Protein AF-A0A9D4W927-F1 (afdb_monomer)

Solvent-accessible surface area (backbone atoms only — not comparable to full-atom values): 7394 Å² total; per-residue (Å²): 117,67,68,66,51,52,52,52,53,51,54,49,51,51,52,50,52,52,51,53,52,53,52,50,53,51,53,50,52,52,52,51,51,54,50,50,53,52,50,54,50,49,51,52,53,51,55,48,50,52,50,52,54,51,48,54,50,50,53,52,51,52,52,50,54,48,35,61,75,69,63,66,79,50,68,65,61,54,50,53,49,52,5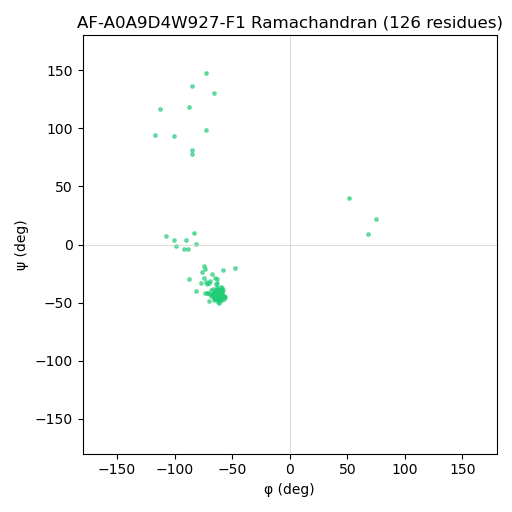2,52,50,32,52,72,73,70,43,87,80,58,80,64,57,64,51,49,40,64,74,68,71,60,86,51,81,70,68,80,44,56,61,54,63,54,54,58,55,56,68,70,65,71,80,127

Organism: Pisum sativum (NCBI:txid3888)

Mean predicted aligned error: 13.51 Å

Foldseek 3Di:
DVVVVVVVVVVVVVVVVVVVVVVVVVVVVVVVVVVVVVVVVVVVVVVVVVVVLVVLVVVLVVLVVVCVVVVVPDPVSVLVSVVSVCVSLVHDDDPVVSVVCVVVVPPDPPPVCPVSVVVVVVVVVPPD

Radius of gyration: 31.0 Å; Cα contacts (8 Å, |Δi|>4): 24; chains: 1; bounding box: 66×27×87 Å

pLDDT: mean 78.28, std 20.61, range [37.47, 98.12]

Sequence (128 aa):
MKCRYIVKEVEQVIRDIGRSLAALSLANTEVLSRISDQVNRLQSEMQRAEFEASQSQLDIVDKLNHGIKEQKLDQAFANDMLEEIARAVGVPVEPSEIKLLTLLGYCSVGELLCPVKHQVRMNLIGDS

InterPro domains:
  IPR052608 U-box domain-containing protein [PTHR45958] (2-99)

Structure (mmCIF, N/CA/C/O backbone):
data_AF-A0A9D4W927-F1
#
_entry.id   AF-A0A9D4W927-F1
#
loop_
_atom_site.group_PDB
_atom_site.id
_atom_site.type_symbol
_atom_site.label_atom_id
_atom_site.label_alt_id
_atom_site.label_comp_id
_atom_site.label_asym_id
_atom_site.label_entity_id
_atom_site.label_seq_id
_atom_site.pdbx_PDB_ins_code
_atom_site.Cartn_x
_atom_site.Cartn_y
_atom_site.Cartn_z
_atom_site.occupancy
_atom_site.B_iso_or_equiv
_a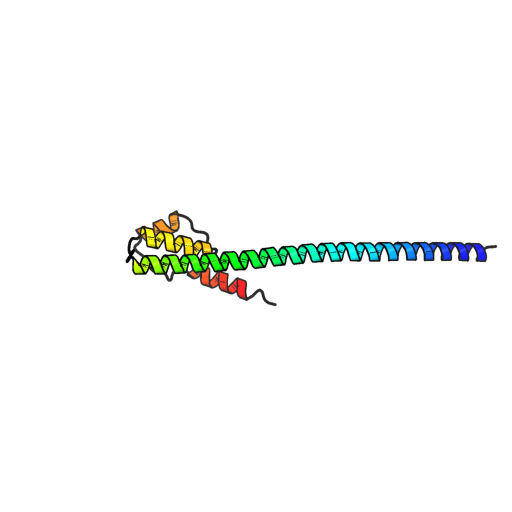tom_site.auth_seq_id
_atom_site.auth_comp_id
_atom_site.auth_asym_id
_atom_site.auth_atom_id
_atom_site.pdbx_PDB_model_num
ATOM 1 N N . MET A 1 1 ? 38.724 -4.337 -52.859 1.00 70.75 1 MET A N 1
ATOM 2 C CA . MET A 1 1 ? 37.453 -3.707 -52.413 1.00 70.75 1 MET A CA 1
ATOM 3 C C . MET A 1 1 ? 36.829 -4.330 -51.156 1.00 70.75 1 MET A C 1
ATOM 5 O O . MET A 1 1 ? 36.139 -3.601 -50.459 1.00 70.75 1 MET A O 1
ATOM 9 N N . LYS A 1 2 ? 37.082 -5.606 -50.816 1.00 85.25 2 LYS A N 1
ATOM 10 C CA . LYS A 1 2 ? 36.421 -6.317 -49.697 1.00 85.25 2 LYS A CA 1
ATOM 11 C C . LYS A 1 2 ? 36.621 -5.699 -48.301 1.00 85.25 2 LYS A C 1
ATOM 13 O O . LYS A 1 2 ? 35.667 -5.625 -47.543 1.00 85.25 2 LYS A O 1
ATOM 18 N N . CYS A 1 3 ? 37.814 -5.188 -47.988 1.00 87.50 3 CYS A N 1
ATOM 19 C 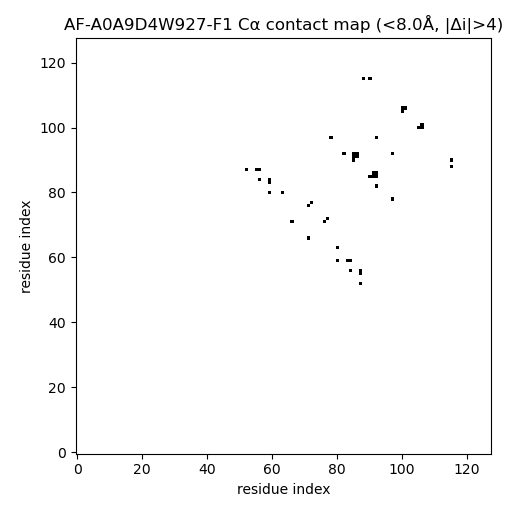CA . CYS A 1 3 ? 38.091 -4.600 -46.669 1.00 87.50 3 CYS A CA 1
ATOM 20 C C . CYS A 1 3 ? 37.209 -3.367 -46.371 1.00 87.50 3 CYS A C 1
ATOM 22 O O . CYS A 1 3 ? 36.642 -3.260 -45.293 1.00 87.50 3 CYS A O 1
ATOM 24 N N . ARG A 1 4 ? 36.983 -2.491 -47.367 1.00 91.94 4 ARG A N 1
ATOM 25 C CA . ARG A 1 4 ? 36.080 -1.329 -47.225 1.00 91.94 4 ARG A CA 1
ATOM 26 C C . ARG A 1 4 ? 34.627 -1.726 -46.960 1.00 91.94 4 ARG A C 1
ATOM 28 O O . ARG A 1 4 ? 33.926 -0.995 -46.277 1.00 91.94 4 ARG A O 1
ATOM 35 N N . TYR A 1 5 ? 34.179 -2.846 -47.522 1.00 95.75 5 TYR A N 1
ATOM 36 C CA . TYR A 1 5 ? 32.837 -3.364 -47.271 1.00 95.75 5 TYR A CA 1
ATO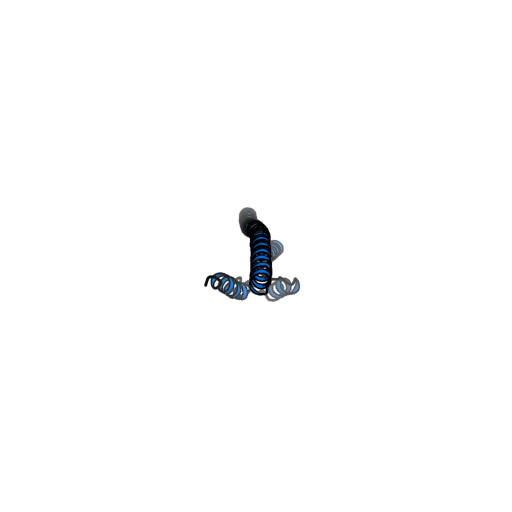M 37 C C . TYR A 1 5 ? 32.714 -3.889 -45.836 1.00 95.75 5 TYR A C 1
ATOM 39 O O . TYR A 1 5 ? 31.824 -3.460 -45.117 1.00 95.75 5 TYR A O 1
ATOM 47 N N . ILE A 1 6 ? 33.672 -4.708 -45.388 1.00 94.94 6 ILE A N 1
ATOM 48 C CA . ILE A 1 6 ? 33.704 -5.235 -44.013 1.00 94.94 6 ILE A CA 1
ATOM 49 C C . ILE A 1 6 ? 33.710 -4.097 -42.986 1.00 94.94 6 ILE A C 1
ATOM 51 O O . ILE A 1 6 ? 32.944 -4.138 -42.033 1.00 94.94 6 ILE A O 1
ATOM 55 N N . VAL A 1 7 ? 34.528 -3.059 -43.197 1.00 96.56 7 VAL A N 1
ATOM 56 C CA . VAL A 1 7 ? 34.567 -1.894 -42.297 1.00 96.56 7 VAL A CA 1
ATOM 57 C C . VAL A 1 7 ? 33.200 -1.211 -42.213 1.00 96.56 7 VAL A C 1
ATOM 59 O O . VAL A 1 7 ? 32.746 -0.916 -41.113 1.00 96.56 7 VAL A O 1
ATOM 62 N N . LYS A 1 8 ? 32.503 -1.021 -43.341 1.00 96.25 8 LYS A N 1
ATOM 63 C CA . LYS A 1 8 ? 31.159 -0.422 -43.342 1.00 96.25 8 LYS A CA 1
ATOM 64 C C . LYS A 1 8 ? 30.131 -1.266 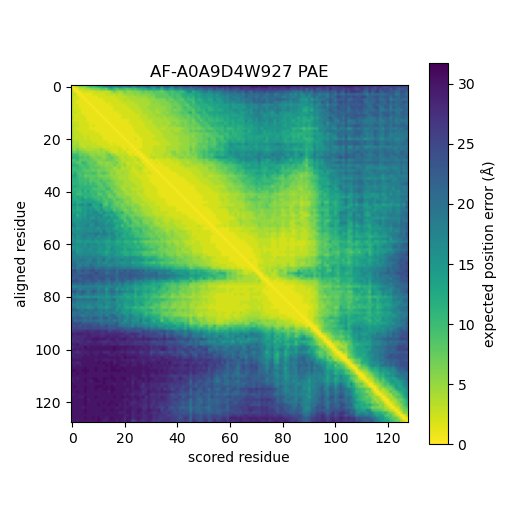-42.589 1.00 96.25 8 LYS A C 1
ATOM 66 O O . LYS A 1 8 ? 29.341 -0.699 -41.840 1.00 96.25 8 LYS A O 1
ATOM 71 N N . GLU A 1 9 ? 30.156 -2.585 -42.764 1.00 97.38 9 GLU A N 1
ATOM 72 C CA . GLU A 1 9 ? 29.265 -3.496 -42.033 1.00 97.38 9 GLU A CA 1
ATOM 73 C C . GLU A 1 9 ? 29.539 -3.438 -40.526 1.00 97.38 9 GLU A C 1
ATOM 75 O O . GLU A 1 9 ? 28.615 -3.279 -39.735 1.00 97.38 9 GLU A O 1
ATOM 80 N N . VAL A 1 10 ? 30.812 -3.477 -40.117 1.00 97.25 10 VAL A N 1
ATOM 81 C CA . VAL A 1 10 ? 31.200 -3.383 -38.700 1.00 97.25 10 VAL A CA 1
ATOM 82 C C . VAL A 1 10 ? 30.768 -2.049 -38.095 1.00 97.25 10 VAL A C 1
ATOM 84 O O . VAL A 1 10 ? 30.183 -2.030 -37.016 1.00 97.25 10 VAL A O 1
ATOM 87 N N . GLU A 1 11 ? 30.998 -0.931 -38.786 1.00 97.69 11 GLU A N 1
ATOM 88 C CA . GLU A 1 11 ? 30.530 0.377 -38.325 1.00 97.69 11 GLU A CA 1
ATOM 89 C C . GLU A 1 11 ? 29.007 0.425 -38.180 1.00 97.69 11 GLU A C 1
ATOM 91 O O . GLU A 1 11 ? 28.495 1.026 -37.235 1.00 97.69 11 GLU A O 1
ATOM 96 N N . GLN A 1 12 ? 28.274 -0.191 -39.111 1.00 98.00 12 GLN A N 1
ATOM 97 C CA . GLN A 1 12 ? 26.821 -0.244 -39.040 1.00 98.00 12 GLN A CA 1
ATOM 98 C C . GLN A 1 12 ? 26.355 -1.070 -37.840 1.00 98.00 12 GLN A C 1
ATOM 100 O O . GLN A 1 12 ? 25.537 -0.589 -37.061 1.00 98.00 12 GLN A O 1
ATOM 105 N N . VAL A 1 13 ? 26.939 -2.249 -37.625 1.00 97.81 13 VAL A N 1
ATOM 106 C CA . VAL A 1 13 ? 26.630 -3.101 -36.470 1.00 97.81 13 VAL A CA 1
ATOM 107 C C . VAL A 1 13 ? 26.950 -2.386 -35.155 1.00 97.81 13 VAL A C 1
ATOM 109 O O . VAL A 1 13 ? 26.139 -2.416 -34.234 1.00 97.81 13 VAL A O 1
ATOM 112 N N . ILE A 1 14 ? 28.079 -1.676 -35.059 1.00 97.88 14 ILE A N 1
ATOM 113 C CA . ILE A 1 14 ? 28.420 -0.877 -33.869 1.00 97.88 14 ILE A CA 1
ATOM 114 C C . ILE A 1 14 ? 27.380 0.228 -33.636 1.00 97.88 14 ILE A C 1
ATOM 116 O O . ILE A 1 14 ? 26.943 0.431 -32.501 1.00 97.88 14 ILE A O 1
ATOM 120 N N . ARG A 1 15 ? 26.939 0.923 -34.694 1.00 98.06 15 ARG A N 1
ATOM 121 C CA . ARG A 1 15 ? 25.865 1.925 -34.595 1.00 98.06 15 ARG A CA 1
ATOM 122 C C . ARG A 1 15 ? 24.557 1.301 -34.114 1.00 98.06 15 ARG A C 1
ATOM 124 O O . ARG A 1 15 ? 23.834 1.933 -33.347 1.00 98.06 15 ARG A O 1
ATOM 131 N N . ASP A 1 16 ? 24.235 0.097 -34.568 1.00 98.12 16 ASP A N 1
ATOM 132 C CA . ASP A 1 16 ? 23.014 -0.615 -34.191 1.00 98.12 16 ASP A CA 1
ATOM 133 C C . ASP A 1 16 ? 23.068 -1.065 -32.724 1.00 98.12 16 ASP A C 1
ATOM 135 O O . ASP A 1 16 ? 22.113 -0.836 -31.983 1.00 98.12 16 ASP A O 1
ATOM 139 N N . ILE A 1 17 ? 24.214 -1.584 -32.267 1.00 97.75 17 ILE A N 1
ATOM 140 C CA . ILE A 1 17 ? 24.475 -1.888 -30.851 1.00 97.75 17 ILE A CA 1
ATOM 141 C C . ILE A 1 17 ? 24.304 -0.630 -29.995 1.00 97.75 17 ILE A C 1
ATOM 143 O O . ILE A 1 17 ? 23.604 -0.666 -28.985 1.00 97.75 17 ILE A O 1
ATOM 147 N N . GLY A 1 18 ? 24.887 0.498 -30.415 1.00 97.69 18 GLY A N 1
ATOM 148 C CA . GLY A 1 18 ? 24.768 1.767 -29.698 1.00 97.69 18 GLY A CA 1
ATOM 149 C C . GLY A 1 18 ? 23.316 2.228 -29.539 1.00 97.69 18 GLY A C 1
ATOM 150 O O . GLY A 1 18 ? 22.918 2.639 -28.449 1.00 97.69 18 GLY A O 1
ATOM 151 N N . ARG A 1 19 ? 22.493 2.100 -30.590 1.00 97.38 19 ARG A N 1
ATOM 152 C CA . ARG A 1 19 ? 21.059 2.436 -30.523 1.00 97.38 19 ARG A CA 1
ATOM 153 C C . ARG A 1 19 ? 20.292 1.495 -29.597 1.00 97.38 19 ARG A C 1
ATOM 155 O O . ARG A 1 19 ? 19.495 1.971 -28.792 1.00 97.38 19 ARG A O 1
ATOM 162 N N . SER A 1 20 ? 20.564 0.194 -29.663 1.00 97.50 20 SER A N 1
ATOM 163 C CA . SER A 1 20 ? 19.950 -0.796 -28.771 1.00 97.50 20 SER A CA 1
ATOM 164 C C . SER A 1 20 ? 20.296 -0.542 -27.301 1.00 97.50 20 SER A C 1
ATOM 166 O O . SER A 1 20 ? 19.413 -0.594 -26.451 1.00 97.50 20 SER A O 1
ATOM 168 N N . LEU A 1 21 ? 21.551 -0.201 -26.989 1.00 96.19 21 LEU A N 1
ATOM 169 C CA . LEU A 1 21 ? 21.985 0.131 -25.625 1.00 96.19 21 LEU A CA 1
ATOM 170 C C . LEU A 1 21 ? 21.349 1.425 -25.098 1.00 96.19 21 LEU A C 1
ATOM 172 O O . LEU A 1 21 ? 20.974 1.492 -23.925 1.00 96.19 21 LEU A O 1
ATOM 176 N N . ALA A 1 22 ? 21.192 2.438 -25.956 1.00 95.50 22 ALA A N 1
ATOM 177 C CA . ALA A 1 22 ? 20.492 3.669 -25.597 1.00 95.50 22 ALA A CA 1
ATOM 178 C C . ALA A 1 22 ? 19.007 3.398 -25.300 1.00 95.50 22 ALA A C 1
ATOM 180 O O . ALA A 1 22 ? 18.493 3.844 -24.275 1.00 95.50 22 ALA A O 1
ATOM 181 N N . ALA A 1 23 ? 18.337 2.611 -26.148 1.00 94.38 23 ALA A N 1
ATOM 182 C CA . ALA A 1 23 ? 16.947 2.213 -25.939 1.00 94.38 23 ALA A CA 1
ATOM 183 C C . ALA A 1 23 ? 16.767 1.387 -24.653 1.00 94.38 23 ALA A C 1
ATOM 185 O O . ALA A 1 23 ? 15.846 1.645 -23.883 1.00 94.38 23 ALA A O 1
ATOM 186 N N . LEU A 1 24 ? 17.676 0.442 -24.385 1.00 94.25 24 LEU A N 1
ATOM 187 C CA . LEU A 1 24 ? 17.659 -0.368 -23.166 1.00 94.25 24 LEU A CA 1
ATOM 188 C C . LEU A 1 24 ? 17.805 0.494 -21.906 1.00 94.25 24 LEU A C 1
ATOM 190 O O . LEU A 1 24 ? 17.068 0.303 -20.942 1.00 94.25 24 LEU A O 1
ATOM 194 N N . SER A 1 25 ? 18.731 1.455 -21.923 1.00 92.38 25 SER A N 1
ATOM 195 C CA . SER A 1 25 ? 18.945 2.377 -20.800 1.00 92.38 25 SER A CA 1
ATOM 196 C C . SER A 1 25 ? 17.686 3.190 -20.489 1.00 92.38 25 SER A C 1
ATOM 198 O O . SER A 1 25 ? 17.296 3.291 -19.329 1.00 92.38 25 SER A O 1
ATOM 200 N N . LEU A 1 26 ? 17.019 3.715 -21.523 1.00 90.19 26 LEU A N 1
ATOM 201 C CA . LEU A 1 26 ? 15.773 4.472 -21.374 1.00 90.19 26 LEU A CA 1
ATOM 202 C C . LEU A 1 26 ? 14.640 3.608 -20.811 1.00 90.19 26 LEU A C 1
ATOM 204 O O . LEU A 1 26 ? 13.976 4.016 -19.860 1.00 90.19 26 LEU A O 1
ATOM 208 N N . ALA A 1 27 ? 14.461 2.402 -21.354 1.00 90.75 27 ALA A N 1
ATOM 209 C CA . ALA A 1 27 ? 13.454 1.464 -20.868 1.00 90.75 27 ALA A CA 1
ATOM 210 C C . ALA A 1 27 ? 13.687 1.100 -19.393 1.00 90.75 27 ALA A C 1
ATOM 212 O O . ALA A 1 27 ? 12.739 1.026 -18.617 1.00 90.75 27 ALA A O 1
ATOM 213 N N . ASN A 1 28 ? 14.945 0.928 -18.976 1.00 91.19 28 ASN A N 1
ATOM 214 C CA . ASN A 1 28 ? 15.274 0.651 -17.581 1.00 91.19 28 ASN A CA 1
ATOM 215 C C . ASN A 1 28 ? 14.897 1.821 -16.656 1.00 91.19 28 ASN A C 1
ATOM 217 O O . ASN A 1 28 ? 14.321 1.597 -15.596 1.00 91.19 28 ASN A O 1
ATOM 221 N N . THR A 1 29 ? 15.164 3.069 -17.056 1.00 91.88 29 THR A N 1
ATOM 222 C CA . THR A 1 29 ? 14.747 4.251 -16.283 1.00 91.88 29 THR A CA 1
ATOM 223 C C . THR A 1 29 ? 13.226 4.345 -16.157 1.00 91.88 29 THR A C 1
ATOM 225 O O . THR A 1 29 ? 12.726 4.617 -15.067 1.00 91.88 29 THR A O 1
ATOM 228 N N . GLU A 1 30 ? 12.482 4.077 -17.232 1.00 93.44 30 GLU A N 1
ATOM 229 C CA . GLU A 1 30 ? 11.015 4.065 -17.200 1.00 93.44 30 GLU A CA 1
ATOM 230 C C . GLU A 1 30 ? 10.479 2.980 -16.255 1.00 93.44 30 GLU A C 1
ATOM 232 O O . GLU A 1 30 ? 9.623 3.250 -15.412 1.00 93.44 30 GLU A O 1
ATOM 237 N N . VAL A 1 31 ? 11.012 1.759 -16.352 1.00 94.69 31 VAL A N 1
ATOM 238 C CA . VAL A 1 31 ? 10.624 0.643 -15.480 1.00 94.69 31 VAL A CA 1
ATOM 239 C C . VAL A 1 31 ? 10.920 0.967 -14.017 1.00 94.69 31 VAL A C 1
ATOM 241 O O . VAL A 1 31 ? 10.045 0.787 -13.172 1.00 94.69 31 VAL A O 1
ATOM 244 N N . LEU A 1 32 ? 12.109 1.492 -13.710 1.00 93.88 32 LEU A N 1
ATOM 245 C CA . LEU A 1 32 ? 12.474 1.881 -12.346 1.00 93.88 32 LEU A CA 1
ATOM 246 C C . LEU A 1 32 ? 11.573 2.997 -11.804 1.00 93.88 32 LEU A C 1
ATOM 248 O O . LEU A 1 32 ? 11.162 2.922 -10.648 1.00 93.88 32 LEU A O 1
ATOM 252 N N . SER A 1 33 ? 11.211 3.984 -12.631 1.00 95.12 33 SER A N 1
ATOM 253 C CA . SER A 1 33 ? 10.251 5.028 -12.246 1.00 95.12 33 SER A CA 1
ATOM 254 C C . SER A 1 33 ? 8.899 4.421 -11.882 1.00 95.12 33 SER A C 1
ATOM 256 O O . SER A 1 33 ? 8.360 4.703 -10.817 1.00 95.12 33 SER A O 1
ATOM 258 N N . ARG A 1 34 ? 8.378 3.522 -12.725 1.00 95.06 34 ARG A N 1
ATOM 259 C CA . ARG A 1 34 ? 7.094 2.853 -12.478 1.00 95.06 34 ARG A CA 1
ATOM 260 C C . ARG A 1 34 ? 7.114 2.007 -11.207 1.00 95.06 34 ARG A C 1
ATOM 262 O O . ARG A 1 34 ? 6.136 2.018 -10.466 1.00 95.06 34 ARG A O 1
ATOM 269 N N . ILE A 1 35 ? 8.210 1.290 -10.950 1.00 95.62 35 ILE A N 1
ATOM 270 C CA . ILE A 1 35 ? 8.387 0.522 -9.710 1.00 95.62 35 ILE A CA 1
ATOM 271 C C . ILE A 1 35 ? 8.408 1.470 -8.508 1.00 95.62 35 ILE A C 1
ATOM 273 O O . ILE A 1 35 ? 7.707 1.219 -7.533 1.00 95.62 35 ILE A O 1
ATOM 277 N N . SER A 1 36 ? 9.156 2.575 -8.582 1.00 97.12 36 SER A N 1
ATOM 278 C CA . SER A 1 36 ? 9.204 3.570 -7.507 1.00 97.12 36 SER A CA 1
ATOM 279 C C . SER A 1 36 ? 7.817 4.132 -7.192 1.00 97.12 36 SER A C 1
ATOM 281 O O . SER A 1 36 ? 7.452 4.230 -6.023 1.00 97.12 36 SER A O 1
ATOM 283 N N . ASP A 1 37 ? 7.024 4.459 -8.212 1.00 97.38 37 ASP A N 1
ATOM 284 C CA . ASP A 1 37 ? 5.663 4.972 -8.030 1.00 97.38 37 ASP A CA 1
ATOM 285 C C . ASP A 1 37 ? 4.750 3.934 -7.365 1.00 97.38 37 ASP A C 1
ATOM 287 O O . ASP A 1 37 ? 3.977 4.260 -6.461 1.00 97.38 37 ASP A O 1
ATOM 291 N N . GLN A 1 38 ? 4.862 2.665 -7.771 1.00 97.50 38 GLN A N 1
ATOM 292 C CA . GLN A 1 38 ? 4.120 1.560 -7.161 1.00 97.50 38 GLN A CA 1
ATOM 293 C C . GLN A 1 38 ? 4.514 1.340 -5.697 1.00 97.50 38 GLN A C 1
ATOM 295 O O . GLN A 1 38 ? 3.631 1.172 -4.857 1.00 97.50 38 GLN A O 1
ATOM 300 N N . VAL A 1 39 ? 5.810 1.381 -5.382 1.00 97.12 39 VAL A N 1
ATOM 301 C CA . VAL A 1 39 ? 6.320 1.233 -4.011 1.00 97.12 39 VAL A CA 1
ATOM 302 C C . VAL A 1 39 ? 5.855 2.391 -3.129 1.00 97.12 39 VAL A C 1
ATOM 304 O O . VAL A 1 39 ? 5.336 2.150 -2.043 1.00 97.12 39 VAL A O 1
ATOM 307 N N . ASN A 1 40 ? 5.954 3.634 -3.605 1.00 97.06 40 ASN A N 1
ATOM 308 C CA . ASN A 1 40 ? 5.501 4.816 -2.861 1.00 97.06 40 ASN A CA 1
ATOM 309 C C . ASN A 1 40 ? 3.994 4.770 -2.575 1.00 97.06 40 ASN A C 1
ATOM 311 O O . ASN A 1 40 ? 3.534 5.108 -1.479 1.00 97.06 40 ASN A O 1
ATOM 315 N N . ARG A 1 41 ? 3.206 4.326 -3.558 1.00 97.44 41 ARG A N 1
ATOM 316 C CA . ARG A 1 41 ? 1.768 4.141 -3.381 1.00 97.44 41 ARG A CA 1
ATOM 317 C C . ARG A 1 41 ? 1.464 3.041 -2.364 1.00 97.44 41 ARG A C 1
ATOM 319 O O . ARG A 1 41 ? 0.645 3.272 -1.480 1.00 97.44 41 ARG A O 1
ATOM 326 N N . LEU A 1 42 ? 2.132 1.892 -2.459 1.00 97.06 42 LEU A N 1
ATOM 327 C CA . LEU A 1 42 ? 1.967 0.796 -1.505 1.00 97.06 42 LEU A CA 1
ATOM 328 C C . LEU A 1 42 ? 2.324 1.242 -0.082 1.00 97.06 42 LEU A C 1
ATOM 330 O O . LEU A 1 42 ? 1.551 1.002 0.838 1.00 97.06 42 LEU A O 1
ATOM 334 N N . GLN A 1 43 ? 3.437 1.959 0.095 1.00 96.38 43 GLN A N 1
ATOM 335 C CA . GLN A 1 43 ? 3.822 2.527 1.388 1.00 96.38 43 GLN A CA 1
ATOM 336 C C . GLN A 1 43 ? 2.722 3.436 1.953 1.00 96.38 43 GLN A C 1
ATOM 338 O O . GLN A 1 43 ? 2.376 3.327 3.126 1.00 96.38 43 GLN A O 1
ATOM 343 N N . SER A 1 44 ? 2.150 4.310 1.121 1.00 96.06 44 SER A N 1
ATOM 344 C CA . SER A 1 44 ? 1.072 5.214 1.541 1.00 96.06 44 SER A CA 1
ATOM 345 C C . SER A 1 44 ? -0.191 4.445 1.949 1.00 96.06 44 SER A C 1
ATOM 347 O O . SER A 1 44 ? -0.836 4.781 2.942 1.00 96.06 44 SER A O 1
ATOM 349 N N . GLU A 1 45 ? -0.545 3.398 1.198 1.00 96.44 45 GLU A N 1
ATOM 350 C CA . GLU A 1 45 ? -1.674 2.515 1.510 1.00 96.44 45 GLU A CA 1
ATOM 351 C C . GLU A 1 45 ? -1.440 1.747 2.824 1.00 96.44 45 GLU A C 1
ATOM 353 O O . GLU A 1 45 ? -2.351 1.681 3.649 1.00 96.44 45 GLU A O 1
ATOM 358 N N . MET A 1 46 ? -0.223 1.244 3.061 1.00 94.81 46 MET A N 1
ATOM 359 C CA . MET A 1 46 ? 0.158 0.560 4.303 1.00 94.81 46 MET A CA 1
ATOM 360 C C . MET A 1 46 ? 0.123 1.493 5.516 1.00 94.81 46 MET A C 1
ATOM 362 O O . MET A 1 46 ? -0.465 1.135 6.532 1.00 94.81 46 MET A O 1
ATOM 366 N N . GLN A 1 47 ? 0.685 2.700 5.405 1.00 92.81 47 GLN A N 1
ATOM 367 C CA . GLN A 1 47 ? 0.656 3.696 6.484 1.00 92.81 47 GLN A CA 1
ATOM 368 C C . GLN A 1 47 ? -0.774 4.091 6.851 1.00 92.81 47 GLN A C 1
ATOM 370 O O . GLN A 1 47 ? -1.110 4.220 8.027 1.00 92.81 47 GLN A O 1
ATOM 375 N N . ARG A 1 48 ? -1.639 4.262 5.845 1.00 93.94 48 ARG A N 1
ATOM 376 C CA . ARG A 1 48 ? -3.055 4.540 6.084 1.00 93.94 48 ARG A CA 1
ATOM 377 C C . ARG A 1 48 ? -3.742 3.368 6.784 1.00 93.94 48 ARG A C 1
ATOM 379 O O . ARG A 1 48 ? -4.454 3.599 7.753 1.00 93.94 48 ARG A O 1
ATOM 386 N N . ALA A 1 49 ? -3.515 2.139 6.325 1.00 89.50 49 ALA A N 1
ATOM 387 C CA . ALA A 1 49 ? -4.112 0.953 6.934 1.00 89.50 49 ALA A CA 1
ATOM 388 C C . ALA A 1 49 ? -3.660 0.755 8.393 1.00 89.50 49 ALA A C 1
ATOM 390 O O . ALA A 1 49 ? -4.480 0.436 9.249 1.00 89.50 49 ALA A O 1
ATOM 391 N N . GLU A 1 50 ? -2.380 0.989 8.697 1.00 87.56 50 GLU A N 1
ATOM 392 C CA . GLU A 1 50 ? -1.849 0.951 10.066 1.00 87.56 50 GLU A CA 1
ATOM 393 C C . GLU A 1 50 ? -2.505 2.016 10.955 1.00 87.56 50 GLU A C 1
ATOM 395 O O . GLU A 1 50 ? -2.920 1.719 12.080 1.00 87.56 50 GLU A O 1
ATOM 400 N N . PHE A 1 51 ? -2.647 3.242 10.442 1.00 89.56 51 PHE A N 1
ATOM 401 C CA . PHE A 1 51 ? -3.325 4.322 11.153 1.00 89.56 51 PHE A CA 1
ATOM 402 C C . PHE A 1 51 ? -4.799 3.991 11.425 1.00 89.56 51 PHE A C 1
ATOM 404 O O . PHE A 1 51 ? -5.249 4.118 12.560 1.00 89.56 51 PHE A O 1
ATOM 411 N N . GLU A 1 52 ? -5.540 3.525 10.418 1.00 89.00 52 GLU A N 1
ATOM 412 C CA . GLU A 1 52 ? -6.953 3.145 10.547 1.00 89.00 52 GLU A CA 1
ATOM 413 C C . GLU A 1 52 ? -7.147 1.987 11.536 1.00 89.00 52 GLU A C 1
ATOM 415 O O . GLU A 1 52 ? -8.031 2.050 12.392 1.00 89.00 52 GLU A O 1
ATOM 420 N N . ALA A 1 53 ? -6.293 0.960 11.480 1.00 83.94 53 ALA A N 1
ATOM 421 C CA . ALA A 1 53 ? -6.324 -0.151 12.428 1.00 83.94 53 ALA A CA 1
ATOM 422 C C . ALA A 1 53 ? -6.047 0.319 13.865 1.00 83.94 53 ALA A C 1
ATOM 424 O O . ALA A 1 53 ? -6.749 -0.074 14.798 1.00 83.94 53 ALA A O 1
ATOM 425 N N . SER A 1 54 ? -5.057 1.198 14.039 1.00 87.94 54 SER A N 1
ATOM 426 C CA . SER A 1 54 ? -4.714 1.773 15.344 1.00 87.94 54 SER A CA 1
ATOM 427 C C . SER A 1 54 ? -5.850 2.637 15.892 1.00 87.94 54 SER A C 1
ATOM 429 O O . SER A 1 54 ? -6.213 2.513 17.061 1.00 87.94 54 SER A O 1
ATOM 431 N N . GLN A 1 55 ? -6.456 3.470 15.044 1.00 91.06 55 GLN A N 1
ATOM 432 C CA . GLN A 1 55 ? -7.588 4.312 15.423 1.00 91.06 55 GLN A CA 1
ATOM 433 C C . GLN A 1 55 ? -8.802 3.467 15.824 1.00 91.06 55 GLN A C 1
ATOM 435 O O . GLN A 1 55 ? -9.391 3.713 16.872 1.00 91.06 55 GLN A O 1
ATOM 440 N N . SER A 1 56 ? -9.123 2.416 15.063 1.00 87.50 56 SER A N 1
ATOM 441 C CA . SER A 1 56 ? -10.221 1.505 15.403 1.00 87.50 56 SER A CA 1
ATOM 442 C C . SER A 1 56 ? -10.022 0.835 16.766 1.00 87.50 56 SER A C 1
ATOM 444 O O . SER A 1 56 ? -10.993 0.644 17.495 1.00 87.50 56 SER A O 1
ATOM 446 N N . GLN A 1 57 ? -8.785 0.490 17.136 1.00 88.62 57 GLN A N 1
ATOM 447 C CA . GLN A 1 57 ? -8.488 -0.058 18.463 1.00 88.62 57 GLN A CA 1
ATOM 448 C C . GLN A 1 57 ? -8.663 0.985 19.575 1.00 88.62 57 GLN A C 1
ATOM 450 O O . GLN A 1 57 ? -9.180 0.651 20.641 1.00 88.62 57 GLN A O 1
ATOM 455 N N . LEU A 1 58 ? -8.265 2.240 19.341 1.00 90.50 58 LEU A N 1
ATOM 456 C CA . LEU A 1 58 ? -8.465 3.329 20.303 1.00 90.50 58 LEU A CA 1
ATOM 457 C C . LEU A 1 58 ? -9.954 3.611 20.540 1.00 90.50 58 LEU A C 1
ATOM 459 O O . LEU A 1 58 ? -10.375 3.706 21.692 1.00 90.50 58 LEU A O 1
ATOM 463 N N . ASP A 1 59 ? -10.761 3.644 19.479 1.00 91.00 59 ASP A N 1
ATOM 464 C CA . ASP A 1 59 ? -12.206 3.885 19.573 1.00 91.00 59 ASP A CA 1
ATOM 465 C C . ASP A 1 59 ? -12.909 2.811 20.428 1.00 91.00 59 ASP A C 1
ATOM 467 O O . ASP A 1 59 ? -13.777 3.117 21.251 1.00 91.00 59 ASP A O 1
ATOM 471 N N . ILE A 1 60 ? -12.485 1.546 20.299 1.00 90.88 60 ILE A N 1
ATOM 472 C CA . ILE A 1 60 ? -12.956 0.424 21.129 1.00 90.88 60 ILE A CA 1
ATOM 473 C C . ILE A 1 60 ? -12.626 0.661 22.608 1.00 90.88 60 ILE A C 1
ATOM 475 O O . ILE A 1 60 ? -13.478 0.453 23.477 1.00 90.88 60 ILE A O 1
ATOM 479 N N . VAL A 1 61 ? -11.402 1.103 22.912 1.00 92.19 61 VAL A N 1
ATOM 480 C CA . VAL A 1 61 ? -10.967 1.394 24.289 1.00 92.19 61 VAL A CA 1
ATOM 481 C C . VAL A 1 61 ? -11.773 2.548 24.884 1.00 92.19 61 VAL A C 1
ATOM 483 O O . VAL A 1 61 ? -12.211 2.464 26.035 1.00 92.19 61 VAL A O 1
ATOM 486 N N . ASP A 1 62 ? -12.032 3.599 24.111 1.00 93.31 62 ASP A N 1
ATOM 487 C CA . ASP A 1 62 ? -12.839 4.734 24.556 1.00 93.31 62 ASP A CA 1
ATOM 488 C C . ASP A 1 62 ? -14.294 4.333 24.820 1.00 93.31 62 ASP A C 1
ATOM 490 O O . ASP A 1 62 ? -14.871 4.711 25.848 1.00 93.31 62 ASP A O 1
ATOM 494 N N . LYS A 1 63 ? -14.873 3.492 23.956 1.00 92.50 63 LYS A N 1
ATOM 495 C CA . LYS A 1 63 ? -16.227 2.955 24.132 1.00 92.50 63 LYS A CA 1
ATOM 496 C C . LYS A 1 63 ? -16.334 2.055 25.365 1.00 92.50 63 LYS A C 1
ATOM 498 O O . LYS A 1 63 ? -17.308 2.170 26.114 1.00 92.50 63 LYS A O 1
ATOM 503 N N . LEU A 1 64 ? -15.321 1.227 25.635 1.00 89.81 64 LEU A N 1
ATOM 504 C CA . LEU A 1 64 ? -15.223 0.435 26.868 1.00 89.81 64 LEU A CA 1
ATOM 505 C C . LEU A 1 64 ? -15.141 1.328 28.105 1.00 89.81 64 LEU A C 1
ATOM 507 O O . LEU A 1 64 ? -15.905 1.143 29.052 1.00 89.81 64 LEU A O 1
ATOM 511 N N . ASN A 1 65 ? -14.258 2.327 28.092 1.00 91.62 65 ASN A N 1
ATOM 512 C CA . ASN A 1 65 ? -14.106 3.272 29.197 1.00 91.62 65 ASN A CA 1
ATOM 513 C C . ASN A 1 65 ? -15.408 4.023 29.486 1.00 91.62 65 ASN A C 1
ATOM 515 O O . ASN A 1 65 ? -15.764 4.228 30.649 1.00 91.62 65 ASN A O 1
ATOM 519 N N . HIS A 1 66 ? -16.131 4.427 28.441 1.00 90.94 66 HIS A N 1
ATOM 520 C CA . HIS A 1 66 ? -17.442 5.042 28.584 1.00 90.94 66 HIS A CA 1
ATOM 521 C C . HIS A 1 66 ? -18.468 4.055 29.162 1.00 90.94 66 HIS A C 1
ATOM 523 O O . HIS A 1 66 ? -19.120 4.376 30.150 1.00 90.94 66 HIS A O 1
ATOM 529 N N . GLY A 1 67 ? -18.557 2.831 28.632 1.00 89.50 67 GLY A N 1
ATOM 530 C CA . GLY A 1 67 ? -19.464 1.796 29.144 1.00 89.50 67 GLY A CA 1
ATOM 531 C C . GLY A 1 67 ? -19.234 1.449 30.619 1.00 89.50 67 GLY A C 1
ATOM 532 O O . GLY A 1 67 ? -20.199 1.307 31.367 1.00 89.50 67 GLY A O 1
ATOM 533 N N . ILE A 1 68 ? -17.973 1.395 31.063 1.00 89.00 68 ILE A N 1
ATOM 534 C CA . ILE A 1 68 ? -17.610 1.178 32.473 1.00 89.00 68 ILE A CA 1
ATOM 535 C C . ILE A 1 68 ? -18.092 2.340 33.348 1.00 89.00 68 ILE A C 1
ATOM 537 O O . ILE A 1 68 ? -18.696 2.106 34.395 1.00 89.00 68 ILE A O 1
ATOM 541 N N . LYS A 1 69 ? -17.849 3.590 32.928 1.00 93.00 69 LYS A N 1
ATOM 542 C CA . LYS A 1 69 ? -18.294 4.788 33.665 1.00 93.00 69 LYS A CA 1
ATOM 543 C C . LYS A 1 69 ? -19.814 4.835 33.811 1.00 93.00 69 LYS A C 1
ATOM 545 O O . LYS A 1 69 ? -20.308 5.152 34.888 1.00 93.00 69 LYS A O 1
ATOM 550 N N . GLU A 1 70 ? -20.529 4.465 32.755 1.00 92.62 70 GLU A N 1
ATOM 551 C CA . GLU A 1 70 ? -21.993 4.416 32.717 1.00 92.62 70 GLU A CA 1
ATOM 552 C C . GLU A 1 70 ? -22.578 3.133 33.343 1.00 92.62 70 GLU A C 1
ATOM 554 O O . GLU A 1 70 ? -23.795 2.962 33.357 1.00 92.62 70 GLU A O 1
ATOM 559 N N . GLN A 1 71 ? -21.739 2.218 33.852 1.00 88.06 71 GLN A N 1
ATOM 560 C CA . GLN A 1 71 ? -22.141 0.913 34.399 1.00 88.06 71 GLN A CA 1
ATOM 561 C C . GLN A 1 71 ? -23.038 0.102 33.445 1.00 88.06 71 GLN A C 1
ATOM 563 O O . GLN A 1 71 ? -23.991 -0.560 33.864 1.00 88.06 71 GLN A O 1
ATOM 568 N N . LYS A 1 72 ? -22.727 0.127 32.144 1.00 83.56 72 LYS A N 1
ATOM 569 C CA . LYS A 1 72 ? -23.415 -0.697 31.143 1.00 83.56 72 LYS A CA 1
ATOM 570 C C . LYS A 1 72 ? -22.999 -2.157 31.292 1.00 83.56 72 LYS A C 1
ATOM 572 O O . LYS A 1 72 ? -21.942 -2.569 30.824 1.00 83.56 72 LYS A O 1
ATOM 577 N N . LEU A 1 73 ? -23.843 -2.926 31.977 1.00 78.81 73 LEU A N 1
ATOM 578 C CA . LEU A 1 73 ? -23.666 -4.362 32.225 1.00 78.81 73 LEU A CA 1
ATOM 579 C C . LEU A 1 73 ? -24.624 -5.225 31.395 1.00 78.81 73 LEU A C 1
ATOM 581 O O . LEU A 1 73 ? -24.731 -6.429 31.628 1.00 78.81 73 LEU A O 1
ATOM 585 N N . ASP A 1 74 ? -25.365 -4.619 30.468 1.00 83.31 74 ASP A N 1
ATOM 586 C CA . ASP A 1 74 ? -26.300 -5.360 29.642 1.00 83.31 74 ASP A CA 1
ATOM 587 C C . ASP A 1 74 ? -25.567 -6.217 28.602 1.00 83.31 74 ASP A C 1
ATOM 589 O O . ASP A 1 74 ? -24.486 -5.901 28.101 1.00 83.31 74 ASP A O 1
ATOM 593 N N . GLN A 1 75 ? -26.182 -7.350 28.288 1.00 76.38 75 GLN A N 1
ATOM 594 C CA . GLN A 1 75 ? -25.599 -8.336 27.394 1.00 76.38 75 GLN A CA 1
ATOM 595 C C . GLN A 1 75 ? -25.499 -7.841 25.945 1.00 76.38 75 GLN A C 1
ATOM 597 O O . GLN A 1 75 ? -24.635 -8.311 25.208 1.00 76.38 75 GLN A O 1
ATOM 602 N N . ALA A 1 76 ? -26.354 -6.900 25.531 1.00 81.88 76 ALA A N 1
ATOM 603 C CA . ALA A 1 76 ? -26.271 -6.330 24.192 1.00 81.88 76 ALA A CA 1
ATOM 604 C C . ALA A 1 76 ? -24.983 -5.512 24.050 1.00 81.88 76 ALA A C 1
ATOM 606 O O . ALA A 1 76 ? -24.233 -5.731 23.106 1.00 81.88 76 ALA A O 1
ATOM 607 N N . PHE A 1 77 ? -24.649 -4.689 25.048 1.00 84.88 77 PHE A N 1
ATOM 608 C CA . PHE A 1 77 ? -23.375 -3.978 25.093 1.00 84.88 77 PHE A CA 1
ATOM 609 C C . PHE A 1 77 ? -22.169 -4.930 25.068 1.00 84.88 77 PHE A C 1
ATOM 611 O O . PHE A 1 77 ? -21.225 -4.704 24.313 1.00 84.88 77 PHE A O 1
ATOM 618 N N . ALA A 1 78 ? -22.198 -6.018 25.847 1.00 82.56 78 ALA A N 1
ATOM 619 C CA . ALA A 1 78 ? -21.114 -7.004 25.849 1.00 82.56 78 ALA A CA 1
ATOM 620 C C . ALA A 1 78 ? -20.929 -7.677 24.476 1.00 82.56 78 ALA A C 1
ATOM 622 O O . ALA A 1 78 ? -19.799 -7.840 24.015 1.00 82.56 78 ALA A O 1
ATOM 623 N N . ASN A 1 79 ? -22.028 -8.029 23.807 1.00 82.25 79 ASN A N 1
ATOM 624 C CA . ASN A 1 79 ? -22.000 -8.643 22.482 1.00 82.25 79 ASN A CA 1
ATOM 625 C C . ASN A 1 79 ? -21.502 -7.666 21.408 1.00 82.25 79 ASN A C 1
ATOM 627 O O . ASN A 1 79 ? -20.639 -8.042 20.617 1.00 82.25 79 ASN A O 1
ATOM 631 N N . ASP A 1 80 ? -21.973 -6.416 21.423 1.00 85.44 80 ASP A N 1
ATOM 632 C CA . ASP A 1 80 ? -21.507 -5.364 20.511 1.00 85.44 80 ASP A CA 1
ATOM 633 C C . ASP A 1 80 ? -19.998 -5.124 20.672 1.00 85.44 80 ASP A C 1
ATOM 635 O O . ASP A 1 80 ? -19.270 -5.001 19.686 1.00 85.44 80 ASP A O 1
ATOM 639 N N . MET A 1 81 ? -19.503 -5.104 21.917 1.00 87.69 81 MET A N 1
ATOM 640 C CA . MET A 1 81 ? -18.074 -4.941 22.187 1.00 87.69 81 MET A CA 1
ATOM 641 C C . MET A 1 81 ? -17.243 -6.122 21.687 1.00 87.69 81 MET A C 1
ATOM 643 O O . MET A 1 81 ? -16.170 -5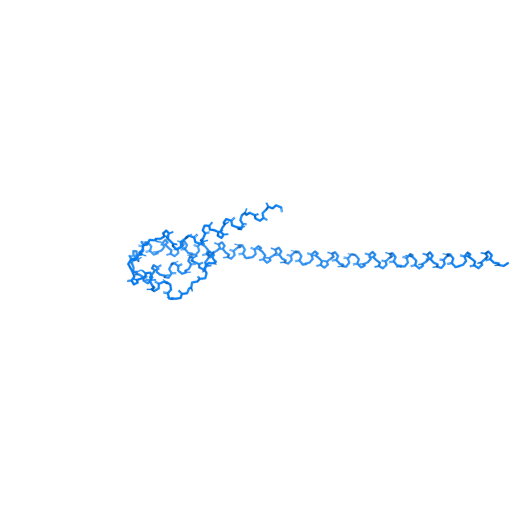.917 21.121 1.00 87.69 81 MET A O 1
ATOM 647 N N . LEU A 1 82 ? -17.718 -7.355 21.877 1.00 82.00 82 LEU A N 1
ATOM 648 C CA . LEU A 1 82 ? -17.036 -8.547 21.366 1.00 82.00 82 LEU A CA 1
ATOM 649 C C . LEU A 1 82 ? -16.961 -8.538 19.839 1.00 82.00 82 LEU A C 1
ATOM 651 O O . LEU A 1 82 ? -15.926 -8.889 19.276 1.00 82.00 82 LEU A O 1
ATOM 655 N N . GLU A 1 83 ? -18.029 -8.103 19.176 1.00 82.88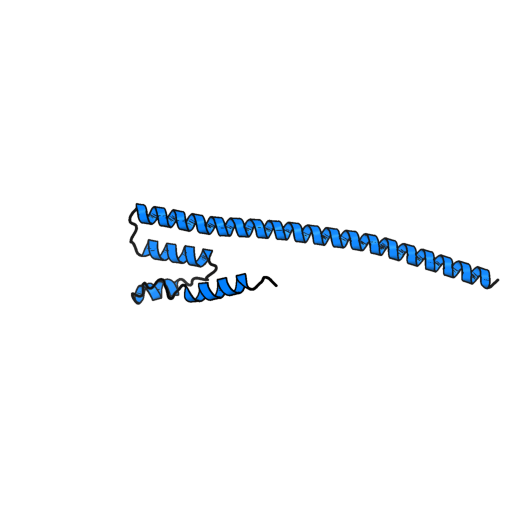 83 GLU A N 1
ATOM 656 C CA . GLU A 1 83 ? -18.083 -8.006 17.722 1.00 82.88 83 GLU A CA 1
ATOM 657 C C . GLU A 1 83 ? -17.122 -6.932 17.182 1.00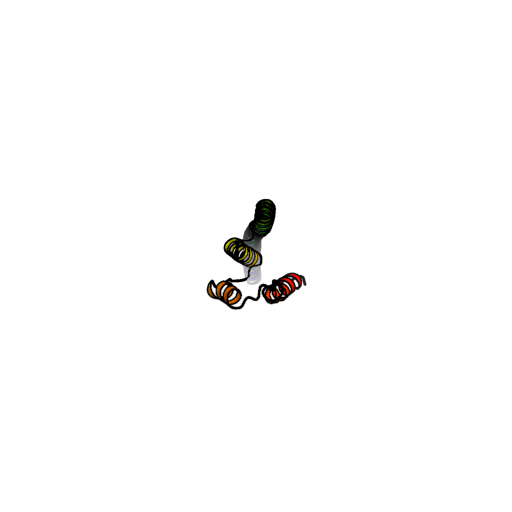 82.88 83 GLU A C 1
ATOM 659 O O . GLU A 1 83 ? -16.407 -7.167 16.207 1.00 82.88 83 GLU A O 1
ATOM 664 N N . GLU A 1 84 ? -17.052 -5.762 17.829 1.00 86.25 84 GLU A N 1
ATOM 665 C CA . GLU A 1 84 ? -16.095 -4.707 17.471 1.00 86.25 84 GLU A CA 1
ATOM 666 C C . GLU A 1 84 ? -14.640 -5.134 17.692 1.00 86.25 84 GLU A C 1
ATOM 668 O O . GLU A 1 84 ? -13.810 -4.929 16.805 1.00 86.25 84 GLU A O 1
ATOM 673 N N . ILE A 1 85 ? -14.332 -5.798 18.812 1.00 85.00 85 ILE A N 1
ATOM 674 C CA . ILE A 1 85 ? -12.992 -6.341 19.076 1.00 85.00 85 ILE A CA 1
ATOM 675 C C . ILE A 1 85 ? -12.623 -7.377 18.018 1.00 85.00 85 ILE A C 1
ATOM 677 O O . ILE A 1 85 ? -11.553 -7.273 17.424 1.00 85.00 85 ILE A O 1
ATOM 681 N N . ALA A 1 86 ? -13.500 -8.351 17.760 1.00 82.38 86 ALA A N 1
ATOM 682 C CA . ALA A 1 86 ? -13.265 -9.400 16.775 1.00 82.38 86 ALA A CA 1
ATOM 683 C C . ALA A 1 86 ? -12.986 -8.816 15.382 1.00 82.38 86 ALA A C 1
ATOM 685 O O . ALA A 1 86 ? -12.001 -9.196 14.752 1.00 82.38 86 ALA A O 1
ATOM 686 N N . ARG A 1 87 ? -13.768 -7.819 14.946 1.00 82.69 87 ARG A N 1
ATOM 687 C CA . ARG A 1 87 ? -13.514 -7.094 13.692 1.00 82.69 87 ARG A CA 1
ATOM 688 C C . ARG A 1 87 ? -12.154 -6.400 13.679 1.00 82.69 87 ARG A C 1
ATOM 690 O O . ARG A 1 87 ? -11.417 -6.556 12.709 1.00 82.69 87 ARG A O 1
ATOM 697 N N . ALA A 1 88 ? -11.802 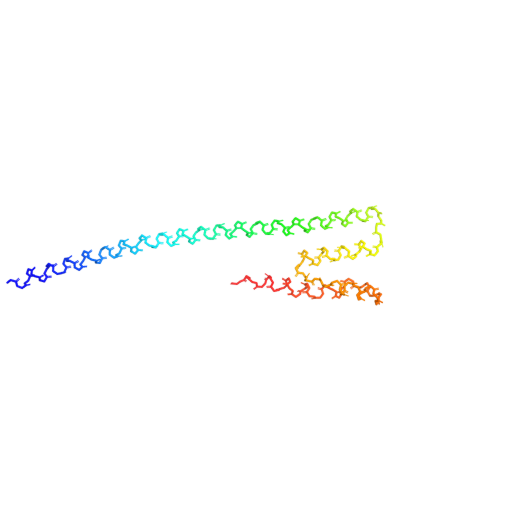-5.678 14.743 1.00 83.44 88 ALA A N 1
ATOM 698 C CA . ALA A 1 88 ? -10.526 -4.967 14.829 1.00 83.44 88 ALA A CA 1
ATOM 699 C C . ALA A 1 88 ? -9.311 -5.911 14.845 1.00 83.44 88 ALA A C 1
ATOM 701 O O . ALA A 1 88 ? -8.245 -5.543 14.353 1.00 83.44 88 ALA A O 1
ATOM 702 N N . VAL A 1 89 ? -9.463 -7.136 15.364 1.00 76.31 89 VAL A N 1
ATOM 703 C CA . VAL A 1 89 ? -8.414 -8.172 15.324 1.00 76.31 89 VAL A CA 1
ATOM 704 C C . VAL A 1 89 ? -8.481 -9.074 14.082 1.00 76.31 89 VAL A C 1
ATOM 706 O O . VAL A 1 89 ? -7.693 -10.013 13.970 1.00 76.31 89 VAL A O 1
ATOM 709 N N . GLY A 1 90 ? -9.396 -8.806 13.144 1.00 75.31 90 GLY A N 1
ATOM 710 C CA . GLY A 1 90 ? -9.531 -9.549 11.887 1.00 75.31 90 GLY A CA 1
ATOM 711 C C . GLY A 1 90 ? -10.173 -10.935 12.019 1.00 75.31 90 GLY A C 1
ATOM 712 O O . GLY A 1 90 ? -9.963 -11.790 11.160 1.00 75.31 90 GLY A O 1
ATOM 713 N N . VAL A 1 91 ? -10.940 -11.178 13.083 1.00 76.19 91 VAL A N 1
ATOM 714 C CA . VAL A 1 91 ? -11.713 -12.410 13.277 1.00 76.19 91 VAL A CA 1
ATOM 715 C C . VAL A 1 91 ? -13.083 -12.247 12.604 1.00 76.19 91 VAL A C 1
ATOM 717 O O . VAL A 1 91 ? -13.841 -11.353 12.988 1.00 76.19 91 VAL A O 1
ATOM 720 N N . PRO A 1 92 ? -13.428 -13.079 11.602 1.00 68.94 92 PRO A N 1
ATOM 721 C CA . PRO A 1 92 ? -14.769 -13.089 11.034 1.00 68.94 92 PRO A CA 1
ATOM 722 C C . PRO A 1 92 ? -15.759 -13.571 12.098 1.00 68.94 92 PRO A C 1
ATOM 724 O O . PRO A 1 92 ? -15.523 -14.584 12.749 1.00 68.94 92 PRO A O 1
ATOM 727 N N . VAL A 1 93 ? -16.850 -12.830 12.279 1.00 66.19 93 VAL A N 1
ATOM 728 C CA . VAL A 1 93 ? -17.882 -13.140 13.273 1.00 66.19 93 VAL A CA 1
ATOM 729 C C . VAL A 1 93 ? -19.156 -13.533 12.548 1.00 66.19 93 VAL A C 1
ATOM 731 O O . VAL A 1 93 ? -19.747 -12.700 11.857 1.00 66.19 93 VAL A O 1
ATOM 734 N N . GLU A 1 94 ? -19.612 -14.775 12.719 1.00 63.66 94 GLU A N 1
ATOM 735 C CA . GLU A 1 94 ? -20.968 -15.127 12.310 1.00 63.66 94 GLU A CA 1
ATOM 736 C C . GLU A 1 94 ? -21.981 -14.788 13.423 1.00 63.66 94 GLU A C 1
ATOM 738 O O . GLU A 1 94 ? -21.759 -15.110 14.595 1.00 63.66 94 GLU A O 1
ATOM 743 N N . PRO A 1 95 ? -23.150 -14.195 13.096 1.00 60.19 95 PRO A N 1
ATOM 744 C CA . PRO A 1 95 ? -24.172 -13.841 14.091 1.00 60.19 95 PRO A CA 1
ATOM 745 C C . PRO A 1 95 ? -24.678 -15.028 14.930 1.00 60.19 95 PRO A C 1
ATOM 747 O O . PRO A 1 95 ? -25.232 -14.845 16.014 1.00 60.19 95 PRO A O 1
ATOM 750 N N . SER A 1 96 ? -24.528 -16.250 14.419 1.00 55.09 96 SER A N 1
ATOM 751 C CA . SER A 1 96 ? -24.887 -17.513 15.066 1.00 55.09 96 SER A CA 1
ATOM 752 C C . SER A 1 96 ? -23.946 -17.870 16.222 1.00 55.09 96 SER A C 1
ATOM 754 O O . SER A 1 96 ? -24.418 -18.396 17.227 1.00 55.09 96 SER A O 1
ATOM 756 N N . GLU A 1 97 ? -22.657 -17.534 16.131 1.00 55.69 97 GLU A N 1
ATOM 757 C CA . GLU A 1 97 ? -21.618 -17.904 17.102 1.00 55.69 97 GLU A CA 1
ATOM 758 C C . GLU A 1 97 ? -21.743 -17.090 18.397 1.00 55.69 97 GLU A C 1
ATOM 760 O O . GLU A 1 97 ? -21.738 -17.659 19.489 1.00 55.69 97 GLU A O 1
ATOM 765 N N . ILE A 1 98 ? -22.010 -15.781 18.294 1.00 57.19 98 ILE A N 1
ATOM 766 C CA . ILE A 1 98 ? -22.319 -14.918 19.455 1.00 57.19 98 ILE A CA 1
ATOM 767 C C . ILE A 1 98 ? -23.614 -15.378 20.152 1.00 57.19 98 ILE A C 1
ATOM 769 O O . ILE A 1 98 ? -23.727 -15.392 21.385 1.00 57.19 98 ILE A O 1
ATOM 773 N N . LYS A 1 99 ? -24.603 -15.808 19.362 1.00 51.28 99 LYS A N 1
ATOM 774 C CA . LYS A 1 99 ? -25.904 -16.279 19.856 1.00 51.28 99 LYS A CA 1
ATOM 775 C C . LYS A 1 99 ? -25.809 -17.651 20.533 1.00 51.28 99 LYS A C 1
ATOM 777 O O . LYS A 1 99 ? -26.534 -17.903 21.494 1.00 51.28 99 LYS A O 1
ATOM 782 N N . LEU A 1 100 ? -24.902 -18.518 20.077 1.00 46.88 100 LEU A N 1
ATOM 783 C CA . LEU A 1 100 ? -24.656 -19.837 20.667 1.00 46.88 100 LEU A CA 1
ATOM 784 C C . LEU A 1 100 ? -23.965 -19.728 22.034 1.00 46.88 100 LEU A C 1
ATOM 786 O O . LEU A 1 100 ? -24.376 -20.391 22.984 1.00 46.88 100 LEU A O 1
ATOM 790 N N . LEU A 1 101 ? -22.981 -18.832 22.161 1.00 50.31 101 LEU A N 1
ATOM 791 C CA . LEU A 1 101 ? -22.297 -18.536 23.429 1.00 50.31 101 LEU A CA 1
ATOM 792 C C . LEU A 1 101 ? -23.260 -17.950 24.471 1.00 50.31 101 LEU A C 1
ATOM 794 O O . LEU A 1 101 ? -23.204 -18.299 25.650 1.00 50.31 101 LEU A O 1
ATOM 798 N N . THR A 1 102 ? -24.207 -17.128 24.008 1.00 49.94 102 THR A N 1
ATOM 799 C CA . THR A 1 102 ? -25.315 -16.590 24.811 1.00 49.94 102 THR A CA 1
ATOM 800 C C . THR A 1 102 ? -26.240 -17.694 25.349 1.00 49.94 102 THR A C 1
ATOM 802 O O . THR A 1 102 ? -26.659 -17.628 26.502 1.00 49.94 102 THR A O 1
ATOM 805 N N . LEU A 1 103 ? -26.553 -18.718 24.547 1.00 43.38 103 LEU A N 1
ATOM 806 C CA . LEU A 1 103 ? -27.475 -19.801 24.925 1.00 43.38 103 LEU A CA 1
ATOM 807 C C . LEU A 1 103 ? -26.870 -20.830 25.885 1.00 43.38 103 LEU A C 1
ATOM 809 O O . LEU A 1 103 ? -27.610 -21.507 26.595 1.00 43.38 103 LEU A O 1
ATOM 813 N N . LEU A 1 104 ? -25.544 -20.960 25.907 1.00 46.09 104 LEU A N 1
ATOM 814 C CA . LEU A 1 104 ? -24.854 -21.963 26.716 1.00 46.09 104 LEU A CA 1
ATOM 815 C C . LEU A 1 104 ? -24.294 -21.418 28.043 1.00 46.09 104 LEU A C 1
ATOM 817 O O . LEU A 1 104 ? -23.732 -22.183 28.820 1.00 46.09 104 LEU A O 1
ATOM 821 N N . GLY A 1 105 ? -24.440 -20.120 28.333 1.00 47.34 105 GLY A N 1
ATOM 822 C CA . GLY A 1 105 ? -23.981 -19.525 29.598 1.00 47.34 105 GLY A CA 1
ATOM 823 C C . GLY A 1 105 ? -22.455 -19.486 29.776 1.00 47.34 105 GLY A C 1
ATOM 824 O O . GLY A 1 105 ? -21.974 -19.142 30.856 1.00 47.34 105 GLY A O 1
ATOM 825 N N . TYR A 1 106 ? -21.683 -19.806 28.734 1.00 47.28 106 TYR A N 1
ATOM 826 C CA . TYR A 1 106 ? -20.223 -19.732 28.743 1.00 47.28 106 TYR A CA 1
ATOM 827 C C . TYR A 1 106 ? -19.772 -18.312 28.406 1.00 47.28 106 TYR A C 1
ATOM 829 O O . TYR A 1 106 ? -19.380 -18.010 27.282 1.00 47.28 106 TYR A O 1
ATOM 837 N N . CYS A 1 107 ? -19.789 -17.423 29.397 1.00 44.59 107 CYS A N 1
ATOM 838 C CA . CYS A 1 107 ? -18.954 -16.230 29.332 1.00 44.59 107 CYS A CA 1
ATOM 839 C C . CYS A 1 107 ? -17.558 -16.586 29.861 1.00 44.59 107 CYS A C 1
ATOM 841 O O . CYS A 1 107 ? -17.214 -16.307 31.007 1.00 44.59 107 CYS A O 1
ATOM 843 N N . SER A 1 108 ? -16.764 -17.245 29.017 1.00 42.41 108 SER A N 1
ATOM 844 C CA . SER A 1 108 ? -15.329 -17.433 29.228 1.00 42.41 108 SER A CA 1
ATOM 845 C C . SER A 1 108 ? -14.599 -16.735 28.089 1.00 42.41 108 SER A C 1
ATOM 847 O O . SER A 1 108 ? -14.368 -17.316 27.032 1.00 42.41 108 SER A O 1
ATOM 849 N N . VAL A 1 109 ? -14.204 -15.482 28.324 1.00 47.38 109 VAL A N 1
ATOM 850 C CA . VAL A 1 109 ? -13.407 -14.617 27.423 1.00 47.38 109 VAL A CA 1
ATOM 851 C C . VAL A 1 109 ? -12.167 -15.333 26.839 1.00 47.38 109 VAL A C 1
ATOM 853 O O . VAL A 1 109 ? -11.636 -14.934 25.807 1.00 47.38 109 VAL A O 1
ATOM 856 N N . GLY A 1 110 ? -11.707 -16.420 27.470 1.00 42.97 110 GLY A N 1
ATOM 857 C CA . GLY A 1 110 ? -10.520 -17.178 27.077 1.00 42.97 110 GLY A CA 1
ATOM 858 C C . GLY A 1 110 ? -10.647 -18.074 25.837 1.00 42.97 110 GLY A C 1
ATOM 859 O O . GLY A 1 110 ? -9.634 -18.275 25.173 1.00 42.97 110 GLY A O 1
ATOM 860 N N . GLU A 1 111 ? -11.829 -18.599 25.495 1.00 40.59 111 GLU A N 1
ATOM 861 C CA . GLU A 1 111 ? -11.952 -19.593 24.405 1.00 40.59 111 GLU A CA 1
ATOM 862 C C . GLU A 1 111 ? -12.138 -18.950 23.021 1.00 40.59 111 GLU A C 1
ATOM 864 O O . GLU A 1 111 ? -11.619 -19.463 22.030 1.00 40.59 111 GLU A O 1
ATOM 869 N N . LEU A 1 112 ? -12.761 -17.766 22.947 1.00 44.78 112 LEU A N 1
ATOM 870 C CA . LEU A 1 112 ? -12.914 -17.021 21.688 1.00 44.78 112 LEU A CA 1
ATOM 871 C C . LEU A 1 112 ? -11.619 -16.341 21.212 1.00 44.78 112 LEU A C 1
ATOM 873 O O . LEU A 1 112 ? -11.489 -16.002 20.040 1.00 44.78 112 LEU A O 1
ATOM 877 N N . LEU A 1 113 ? -10.638 -16.165 22.106 1.00 45.97 113 LEU A N 1
ATOM 878 C CA . LEU A 1 113 ? -9.312 -15.624 21.782 1.00 45.97 113 LEU A CA 1
ATOM 879 C C . LEU A 1 113 ? -8.294 -16.694 21.344 1.00 45.97 113 LEU A C 1
ATOM 881 O O . LEU A 1 113 ? -7.168 -16.349 20.967 1.00 45.97 113 LEU A O 1
ATOM 885 N N . CYS A 1 114 ? -8.646 -17.984 21.367 1.00 43.44 114 CYS A N 1
ATOM 886 C CA . CYS A 1 114 ? -7.749 -19.054 20.917 1.00 43.44 114 CYS A CA 1
ATOM 887 C C . CYS A 1 114 ? -7.291 -18.912 19.446 1.00 43.44 114 CYS A C 1
ATOM 889 O O . CYS A 1 114 ? -6.104 -19.146 19.195 1.00 43.44 114 CYS A O 1
ATOM 891 N N . PRO A 1 115 ? -8.126 -18.455 18.490 1.00 44.16 115 PRO A N 1
ATOM 892 C CA . PRO A 1 115 ? -7.671 -18.152 17.130 1.00 44.16 115 PRO A CA 1
ATOM 893 C C . PRO A 1 115 ? -6.769 -16.906 17.059 1.00 44.16 115 PRO A C 1
ATOM 895 O O . PRO A 1 115 ? -5.813 -16.877 16.283 1.00 44.16 115 PRO A O 1
ATOM 898 N N . VAL A 1 116 ? -7.002 -15.904 17.920 1.00 42.38 116 VAL A N 1
ATOM 899 C CA . VAL A 1 116 ? -6.261 -14.624 17.933 1.00 42.38 116 VAL A CA 1
ATOM 900 C C . VAL A 1 116 ? -4.784 -14.836 18.279 1.00 42.38 116 VAL A C 1
ATOM 902 O O . VAL A 1 116 ? -3.902 -14.253 17.648 1.00 42.38 116 VAL A O 1
ATOM 905 N N . LYS A 1 117 ? -4.474 -15.747 19.215 1.00 44.47 117 LYS A N 1
ATOM 906 C CA . LYS A 1 117 ? -3.079 -16.113 19.530 1.00 44.47 117 LYS A CA 1
ATOM 907 C C . LYS A 1 117 ? -2.340 -16.766 18.360 1.00 44.47 117 LYS A C 1
ATOM 909 O O . LYS A 1 117 ? -1.118 -16.642 18.289 1.00 44.47 117 LYS A O 1
ATOM 914 N N . HIS A 1 118 ? -3.039 -17.477 17.475 1.00 40.66 118 HIS A N 1
ATOM 915 C CA . HIS A 1 118 ? -2.407 -18.143 16.335 1.00 40.66 118 HIS A CA 1
ATOM 916 C C . HIS A 1 118 ? -2.165 -17.163 15.179 1.00 40.66 118 HIS A C 1
ATOM 918 O O . HIS A 1 118 ? -1.081 -17.167 14.599 1.00 40.66 118 HIS A O 1
ATOM 924 N N . GLN A 1 119 ? -3.118 -16.262 14.915 1.00 39.53 119 GLN A N 1
ATOM 925 C CA . GLN A 1 119 ? -3.026 -15.295 13.818 1.00 39.53 119 GLN A CA 1
ATOM 926 C C . GLN A 1 119 ? -1.990 -14.186 14.085 1.00 39.53 119 GLN A C 1
ATOM 928 O O . GLN A 1 119 ? -1.180 -13.880 13.211 1.00 39.53 119 GLN A O 1
ATOM 933 N N . VAL A 1 120 ? -1.923 -13.653 15.316 1.00 46.81 120 VAL A N 1
ATOM 934 C CA . VAL A 1 120 ? -0.886 -12.672 15.711 1.00 46.81 120 VAL A CA 1
ATOM 935 C C . VAL A 1 120 ? 0.514 -13.298 15.667 1.00 46.81 120 VAL A C 1
ATOM 937 O O . VAL A 1 120 ? 1.480 -12.643 15.282 1.00 46.81 120 VAL A O 1
ATOM 940 N N . ARG A 1 121 ? 0.635 -14.592 15.995 1.00 37.47 121 ARG A N 1
ATOM 941 C CA . ARG A 1 121 ? 1.910 -15.315 15.920 1.00 37.47 121 ARG A CA 1
ATOM 942 C C . ARG A 1 121 ? 2.382 -15.533 14.480 1.00 37.47 121 ARG A C 1
ATOM 944 O O . ARG A 1 121 ? 3.587 -15.542 14.270 1.00 37.47 121 ARG A O 1
ATOM 951 N N . MET A 1 122 ? 1.489 -15.680 13.498 1.00 43.59 122 MET A N 1
ATOM 952 C CA . MET A 1 122 ? 1.903 -15.804 12.092 1.00 43.59 122 MET A CA 1
ATOM 953 C C . MET A 1 122 ? 2.313 -14.462 11.470 1.00 43.59 122 MET A C 1
ATOM 955 O O . MET A 1 122 ? 3.255 -14.442 10.684 1.00 43.59 122 MET A O 1
ATOM 959 N N . ASN A 1 123 ? 1.700 -13.343 11.872 1.00 45.53 123 ASN A N 1
ATOM 960 C CA . ASN A 1 123 ? 2.059 -12.018 11.345 1.00 45.53 123 ASN A CA 1
ATOM 961 C C . ASN A 1 123 ? 3.403 -11.481 11.877 1.00 45.53 123 ASN A C 1
ATOM 963 O O . ASN A 1 123 ? 4.012 -10.641 11.227 1.00 45.53 123 ASN A O 1
ATOM 967 N N . LEU A 1 124 ? 3.893 -11.981 13.019 1.00 45.16 124 LEU A N 1
ATOM 968 C CA . LEU A 1 124 ? 5.197 -11.604 13.593 1.00 45.16 124 LEU A CA 1
ATOM 969 C C . LEU A 1 124 ? 6.365 -12.511 13.155 1.00 45.16 124 LEU A C 1
ATOM 971 O O . LEU A 1 124 ? 7.503 -12.257 13.531 1.00 45.16 124 LEU A O 1
ATOM 975 N N . ILE A 1 125 ? 6.106 -13.578 12.388 1.00 44.28 125 ILE A N 1
ATOM 976 C CA . ILE A 1 125 ? 7.148 -14.482 11.848 1.00 44.28 125 ILE A CA 1
ATOM 977 C C . ILE A 1 125 ? 7.444 -14.155 10.364 1.00 44.28 125 ILE A C 1
ATOM 979 O O . ILE A 1 125 ? 8.257 -14.809 9.721 1.00 44.28 125 ILE A O 1
ATOM 983 N N . GLY A 1 126 ? 6.823 -13.102 9.823 1.00 44.22 126 GLY A N 1
ATOM 984 C CA . GLY A 1 126 ? 7.055 -12.594 8.468 1.00 44.22 126 GLY A CA 1
ATOM 985 C C . GLY A 1 126 ? 8.262 -11.663 8.304 1.00 44.22 126 GLY A C 1
ATOM 986 O O . GLY A 1 126 ? 8.390 -11.079 7.235 1.00 44.22 126 GLY A O 1
ATOM 987 N N . ASP A 1 127 ? 9.128 -11.531 9.314 1.00 44.91 127 ASP A N 1
ATOM 988 C CA . ASP A 1 127 ? 10.431 -10.869 9.178 1.00 44.91 127 ASP A CA 1
ATOM 989 C C . ASP A 1 127 ? 11.529 -11.934 9.030 1.00 44.91 127 ASP A C 1
ATOM 991 O O . ASP A 1 127 ? 12.048 -12.479 10.010 1.00 44.91 127 ASP A O 1
ATOM 995 N N . SER A 1 128 ? 11.873 -12.271 7.786 1.00 39.06 128 SER A N 1
ATOM 996 C CA . SER A 1 128 ? 13.140 -12.915 7.404 1.00 39.06 128 SER A CA 1
ATOM 997 C C . SER A 1 128 ? 13.513 -12.540 5.979 1.00 39.06 128 SER A C 1
ATOM 999 O O . SER A 1 128 ? 12.651 -12.706 5.088 1.00 39.06 128 SER A O 1
#

Secondary structure (DSSP, 8-state):
-HHHHHHHHHHHHHHHHHHHHHHHHHHHHHHHHHHHHHHHHHHHHHHHHHHHHHHHHHHHHHHHHHHHHTT---HHHHHHHHHHHHHHTT----HHHHHHHHHHT---HHHHTHHHHHHHHHHTS---